Protein AF-A0A3N5DN27-F1 (afdb_monomer_lite)

Structure (mmCIF, N/CA/C/O backbone):
data_AF-A0A3N5DN27-F1
#
_entry.id   AF-A0A3N5DN27-F1
#
loop_
_atom_site.group_PDB
_atom_site.id
_atom_site.type_symbol
_atom_site.label_atom_id
_atom_site.label_alt_id
_atom_site.label_comp_id
_atom_site.label_asym_id
_atom_site.label_entity_id
_atom_site.label_seq_id
_atom_site.pdbx_PDB_ins_code
_atom_site.Cartn_x
_atom_site.Cartn_y
_atom_site.Cartn_z
_atom_site.occupancy
_atom_site.B_iso_or_equiv
_atom_site.auth_seq_id
_atom_site.auth_comp_id
_atom_site.auth_asym_id
_atom_site.auth_atom_id
_atom_site.pdbx_PDB_model_num
ATOM 1 N N . MET A 1 1 ? 29.687 23.976 -32.688 1.00 46.19 1 MET A N 1
ATOM 2 C CA . MET A 1 1 ? 28.363 24.142 -32.047 1.00 46.19 1 MET A CA 1
ATOM 3 C C . MET A 1 1 ? 27.290 23.788 -33.069 1.00 46.19 1 MET A C 1
ATOM 5 O O . MET A 1 1 ? 27.037 24.590 -33.952 1.00 46.19 1 MET A O 1
ATOM 9 N N . SER A 1 2 ? 26.720 22.583 -33.015 1.00 43.84 2 SER A N 1
ATOM 10 C CA . SER A 1 2 ? 25.567 22.201 -33.846 1.00 43.84 2 SER A CA 1
ATOM 11 C C . SER A 1 2 ? 24.552 21.511 -32.943 1.00 43.84 2 SER A C 1
ATOM 13 O O . SER A 1 2 ? 24.728 20.358 -32.555 1.00 43.84 2 SER A O 1
ATOM 15 N N . GLY A 1 3 ? 23.552 22.277 -32.507 1.00 47.81 3 GLY A N 1
ATOM 16 C CA . GLY A 1 3 ? 22.410 21.774 -31.758 1.00 47.81 3 GLY A CA 1
ATOM 17 C C . GLY A 1 3 ? 21.396 21.202 -32.737 1.00 47.81 3 GLY A C 1
ATOM 18 O O . GLY A 1 3 ? 20.635 21.948 -33.347 1.00 47.81 3 GLY A O 1
ATOM 19 N N . ALA A 1 4 ? 21.395 19.882 -32.901 1.00 50.91 4 ALA A N 1
ATOM 20 C CA . ALA A 1 4 ? 20.376 19.180 -33.668 1.00 50.91 4 ALA A CA 1
ATOM 21 C C . ALA A 1 4 ? 19.068 19.125 -32.857 1.00 50.91 4 ALA A C 1
ATOM 23 O O . ALA A 1 4 ? 18.826 18.195 -32.089 1.00 50.91 4 ALA A O 1
ATOM 24 N N . GLY A 1 5 ? 18.226 20.146 -33.015 1.00 54.84 5 GLY A N 1
ATOM 25 C CA . GLY A 1 5 ? 16.838 20.136 -32.556 1.00 54.84 5 GLY A CA 1
ATOM 26 C C . GLY A 1 5 ? 15.983 19.274 -33.483 1.00 54.84 5 GLY A C 1
ATOM 27 O O . GLY A 1 5 ? 15.363 19.788 -34.408 1.00 54.84 5 GLY A O 1
ATOM 28 N N . GLY A 1 6 ? 15.986 17.956 -33.268 1.00 61.16 6 GLY A N 1
ATOM 29 C CA . GLY A 1 6 ? 15.044 17.052 -33.932 1.00 6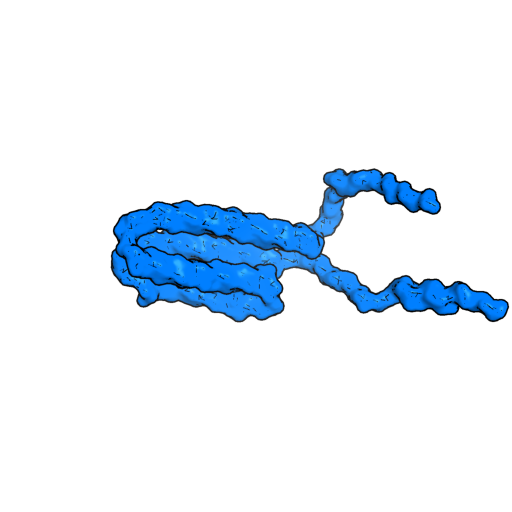1.16 6 GLY A CA 1
ATOM 30 C C . GLY A 1 6 ? 13.591 17.383 -33.552 1.00 61.16 6 GLY A C 1
ATOM 31 O O . GLY A 1 6 ? 13.353 17.908 -32.460 1.00 61.16 6 GLY A O 1
ATOM 32 N N . PRO A 1 7 ? 12.606 17.095 -34.425 1.00 67.44 7 PRO A N 1
ATOM 33 C CA . PRO A 1 7 ? 11.209 17.412 -34.158 1.00 67.44 7 PRO A CA 1
ATOM 34 C C . PRO A 1 7 ? 10.724 16.712 -32.876 1.00 67.44 7 PRO A C 1
ATOM 36 O O . PRO A 1 7 ? 11.109 15.569 -32.605 1.00 67.44 7 PRO A O 1
ATOM 39 N N . PRO A 1 8 ? 9.883 17.380 -32.070 1.00 65.44 8 PRO A N 1
ATOM 40 C CA . PRO A 1 8 ? 9.479 16.868 -30.770 1.00 65.44 8 PRO A CA 1
ATOM 41 C C . PRO A 1 8 ? 8.647 15.583 -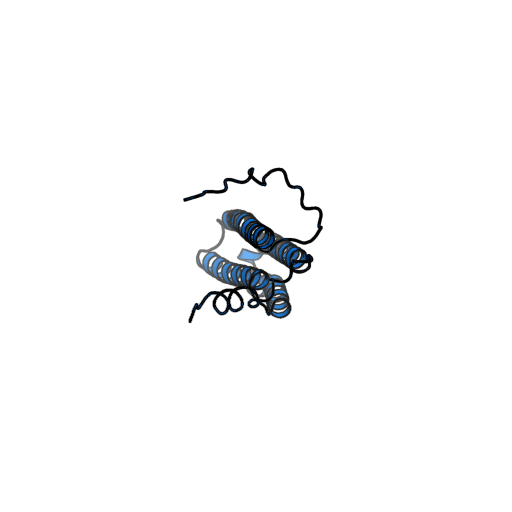30.939 1.00 65.44 8 PRO A C 1
ATOM 43 O O . PRO A 1 8 ? 7.699 15.527 -31.720 1.00 65.44 8 PRO A O 1
ATOM 46 N N . ARG A 1 9 ? 9.016 14.526 -30.206 1.00 68.25 9 ARG A N 1
ATOM 47 C CA . ARG A 1 9 ? 8.520 13.141 -30.376 1.00 68.25 9 ARG A CA 1
ATOM 48 C C . ARG A 1 9 ? 7.084 12.870 -29.883 1.00 68.25 9 ARG A C 1
ATOM 50 O O . ARG A 1 9 ? 6.674 11.717 -29.844 1.00 68.25 9 ARG A O 1
ATOM 57 N N . TRP A 1 10 ? 6.305 13.890 -29.534 1.00 72.00 10 TRP A N 1
ATOM 58 C CA . TRP A 1 10 ? 4.980 13.754 -28.901 1.00 72.00 10 TRP A CA 1
ATOM 59 C C . TRP A 1 10 ? 3.901 13.066 -29.760 1.00 72.00 10 TRP A C 1
ATOM 61 O O . TRP A 1 10 ? 2.894 12.627 -29.218 1.00 72.00 10 TRP A O 1
ATOM 71 N N . TRP A 1 11 ? 4.113 12.939 -31.075 1.00 70.31 11 TRP A N 1
ATOM 72 C CA . TRP A 1 11 ? 3.217 12.222 -31.997 1.00 70.31 11 TRP A CA 1
ATOM 73 C C . TRP A 1 11 ? 3.603 10.763 -32.270 1.00 70.31 11 TRP A C 1
ATOM 75 O O . TRP A 1 11 ? 2.878 10.063 -32.978 1.00 70.31 11 TRP A O 1
ATOM 85 N N . GLN A 1 12 ? 4.758 10.294 -31.792 1.00 68.94 12 GLN A N 1
ATOM 86 C CA . GLN A 1 12 ? 5.207 8.933 -32.082 1.00 68.94 12 GLN A CA 1
ATOM 87 C C . GLN A 1 12 ? 4.384 7.950 -31.246 1.00 68.94 12 GLN A C 1
ATOM 89 O O . GLN A 1 12 ? 4.620 7.799 -30.051 1.00 68.94 12 GLN A O 1
ATOM 94 N N . MET A 1 13 ? 3.404 7.295 -31.873 1.00 65.62 13 MET A N 1
ATOM 95 C CA . MET A 1 13 ? 2.692 6.188 -31.240 1.00 65.62 13 MET A CA 1
ATOM 96 C C . MET A 1 13 ? 3.665 5.014 -31.075 1.00 65.62 13 MET A C 1
ATOM 98 O O . MET A 1 13 ? 4.313 4.629 -32.056 1.00 65.62 13 MET A O 1
ATOM 102 N N . PRO A 1 14 ? 3.799 4.443 -29.867 1.00 61.19 14 PRO A N 1
ATOM 103 C CA . PRO A 1 14 ? 4.643 3.278 -29.673 1.00 61.19 14 PRO A CA 1
ATOM 104 C C . PRO A 1 14 ? 4.084 2.121 -30.509 1.00 61.19 14 PRO A C 1
ATOM 106 O O . PRO A 1 14 ? 2.959 1.672 -30.317 1.00 61.19 14 PRO A O 1
ATOM 109 N N . MET A 1 15 ? 4.884 1.642 -31.463 1.00 63.19 15 MET A N 1
ATOM 110 C CA . MET A 1 15 ? 4.552 0.479 -32.300 1.00 63.19 15 MET A CA 1
ATOM 111 C C . MET A 1 15 ? 4.722 -0.849 -31.541 1.00 63.19 15 MET A C 1
ATOM 113 O O . MET A 1 15 ? 4.472 -1.920 -32.092 1.00 63.19 15 MET A O 1
ATOM 117 N N . THR A 1 16 ? 5.171 -0.801 -30.283 1.00 66.62 16 THR A N 1
ATOM 118 C CA . THR A 1 16 ? 5.380 -1.966 -29.424 1.00 66.62 16 THR A CA 1
ATOM 119 C C . THR A 1 16 ? 4.485 -1.882 -28.187 1.00 66.62 16 THR A C 1
ATOM 121 O O . THR A 1 16 ? 4.317 -0.833 -27.579 1.00 66.62 16 THR A O 1
ATOM 124 N N . LEU A 1 17 ? 3.942 -3.027 -27.769 1.00 66.94 17 LEU A N 1
ATOM 125 C CA . LEU A 1 17 ? 3.211 -3.197 -26.502 1.00 66.94 17 LEU A CA 1
ATOM 126 C C . LEU A 1 17 ? 4.144 -3.248 -25.272 1.00 66.94 17 LEU A C 1
ATOM 128 O O . LEU A 1 17 ? 3.723 -3.650 -24.189 1.00 66.94 17 LEU A O 1
ATOM 132 N N . ARG A 1 18 ? 5.437 -2.936 -25.435 1.00 72.31 18 ARG A N 1
ATOM 133 C CA . ARG A 1 18 ? 6.435 -3.050 -24.367 1.00 72.31 18 ARG A CA 1
ATOM 134 C C . ARG A 1 18 ? 6.557 -1.721 -23.650 1.00 72.31 18 ARG A C 1
ATOM 136 O O . ARG A 1 18 ? 6.933 -0.731 -24.262 1.00 72.31 18 ARG A O 1
ATOM 143 N N . MET A 1 19 ? 6.289 -1.730 -22.350 1.00 79.56 19 MET A N 1
ATOM 144 C CA . MET A 1 19 ? 6.383 -0.519 -21.548 1.00 79.56 19 MET A CA 1
ATOM 145 C C . MET A 1 19 ? 7.851 -0.137 -21.334 1.00 79.56 19 MET A C 1
ATOM 147 O O . MET A 1 19 ? 8.669 -0.959 -20.892 1.00 79.56 19 MET A O 1
ATOM 151 N N . THR A 1 20 ? 8.179 1.118 -21.627 1.00 83.81 20 THR A N 1
ATOM 152 C CA . THR A 1 20 ? 9.487 1.702 -21.326 1.00 83.81 20 THR A CA 1
ATOM 153 C C . THR A 1 20 ? 9.678 1.827 -19.811 1.00 83.81 20 THR A C 1
ATOM 155 O O . THR A 1 20 ? 8.727 1.866 -19.025 1.00 83.81 20 THR A O 1
ATOM 158 N N . GLN A 1 21 ? 10.931 1.942 -19.362 1.00 81.00 21 GLN A N 1
ATOM 159 C CA . GLN A 1 21 ? 11.224 2.158 -17.937 1.00 81.00 21 GLN A CA 1
ATOM 160 C C . GLN A 1 21 ? 10.637 3.480 -17.404 1.00 81.00 21 GLN A C 1
ATOM 162 O O . GLN A 1 21 ? 10.287 3.564 -16.226 1.00 81.00 21 GLN A O 1
ATOM 167 N N . GLY A 1 22 ? 10.509 4.501 -18.260 1.00 83.00 22 GLY A N 1
ATOM 168 C CA . GLY A 1 22 ? 9.901 5.787 -17.908 1.00 83.00 22 GLY A CA 1
ATOM 169 C C . GLY A 1 22 ? 8.392 5.681 -17.694 1.00 83.00 22 GLY A C 1
ATOM 170 O O . GLY A 1 22 ? 7.890 6.100 -16.653 1.00 83.00 22 GLY A O 1
ATOM 171 N N . GLU A 1 23 ? 7.682 5.048 -18.629 1.00 83.81 23 GLU A N 1
ATOM 172 C CA . GLU A 1 23 ? 6.238 4.790 -18.520 1.00 83.81 23 GLU A CA 1
ATOM 173 C C . GLU A 1 23 ? 5.909 3.900 -17.322 1.00 83.81 23 GLU A C 1
ATOM 175 O O . GLU A 1 23 ? 4.927 4.134 -16.620 1.00 83.81 23 GLU A O 1
ATOM 180 N N . TYR A 1 24 ? 6.763 2.917 -17.030 1.00 86.31 24 TYR A N 1
ATOM 181 C CA . TYR A 1 24 ? 6.621 2.090 -15.839 1.00 86.31 24 TYR A CA 1
ATOM 182 C C . TYR A 1 24 ? 6.676 2.915 -14.550 1.00 86.31 24 TYR A C 1
ATOM 184 O O . TYR A 1 24 ? 5.772 2.831 -13.716 1.00 86.31 24 TYR A O 1
ATOM 192 N N . ARG A 1 25 ? 7.721 3.738 -14.394 1.00 85.50 25 ARG A N 1
ATOM 193 C CA . ARG A 1 25 ? 7.879 4.591 -13.209 1.00 85.50 25 ARG A CA 1
ATOM 194 C C . ARG A 1 25 ? 6.732 5.585 -13.082 1.00 85.50 25 ARG A C 1
ATOM 196 O O . ARG A 1 25 ? 6.251 5.795 -11.971 1.00 85.50 25 ARG A O 1
ATOM 203 N N . ALA A 1 26 ? 6.278 6.160 -14.195 1.00 87.81 26 ALA A N 1
ATOM 204 C CA . ALA A 1 26 ? 5.132 7.061 -14.216 1.00 87.81 26 ALA A CA 1
ATOM 205 C C . ALA A 1 26 ? 3.846 6.350 -13.765 1.00 87.81 26 ALA A C 1
ATOM 207 O O . ALA A 1 26 ? 3.138 6.882 -12.913 1.00 87.81 26 ALA A O 1
ATOM 208 N N . ASN A 1 27 ? 3.591 5.128 -14.247 1.00 89.56 27 ASN A N 1
ATOM 209 C CA . ASN A 1 27 ? 2.437 4.325 -13.833 1.00 89.56 27 ASN A CA 1
ATOM 210 C C . ASN A 1 27 ? 2.463 4.010 -12.335 1.00 89.56 27 ASN A C 1
ATOM 212 O O . ASN A 1 27 ? 1.502 4.318 -11.635 1.00 89.56 27 ASN A O 1
ATOM 216 N N . VAL A 1 28 ? 3.565 3.455 -11.820 1.00 88.12 28 VAL A N 1
ATOM 217 C CA . VAL A 1 28 ? 3.681 3.127 -10.386 1.00 88.12 28 VAL A CA 1
ATOM 218 C C . VAL A 1 28 ? 3.543 4.380 -9.522 1.00 88.12 28 VAL A C 1
ATOM 220 O O . VAL A 1 28 ? 2.819 4.370 -8.531 1.00 88.12 28 VAL A O 1
ATOM 223 N N . THR A 1 29 ? 4.176 5.486 -9.919 1.00 90.56 29 THR A N 1
ATOM 224 C CA . THR A 1 29 ? 4.075 6.760 -9.192 1.00 90.56 29 THR A CA 1
ATOM 225 C C . THR A 1 29 ? 2.641 7.289 -9.190 1.00 90.56 29 THR A C 1
ATOM 227 O O . THR A 1 29 ? 2.131 7.660 -8.134 1.00 90.56 29 THR A O 1
ATOM 230 N N . GLY A 1 30 ? 1.967 7.284 -10.343 1.00 91.06 30 GLY A N 1
ATOM 231 C CA . GLY A 1 30 ? 0.578 7.724 -10.469 1.00 91.06 30 GLY A CA 1
ATOM 232 C C . GLY A 1 30 ? -0.377 6.891 -9.615 1.00 91.06 30 GLY A C 1
ATOM 233 O O . GLY A 1 30 ? -1.186 7.454 -8.880 1.00 91.06 30 GLY A O 1
ATOM 234 N N . ILE A 1 31 ? -0.224 5.563 -9.634 1.00 92.44 31 ILE A N 1
ATOM 235 C CA . ILE A 1 31 ? -0.986 4.636 -8.783 1.00 92.44 31 ILE A CA 1
ATOM 236 C C . ILE A 1 31 ? -0.804 4.999 -7.307 1.00 92.44 31 ILE A C 1
ATOM 238 O O . ILE A 1 31 ? -1.788 5.145 -6.583 1.00 92.44 31 ILE A O 1
ATOM 242 N N . ASN A 1 32 ? 0.437 5.209 -6.866 1.00 91.44 32 ASN A N 1
ATOM 243 C CA . ASN A 1 32 ? 0.724 5.508 -5.465 1.00 91.44 32 ASN A CA 1
ATOM 244 C C . ASN A 1 32 ? 0.119 6.839 -5.00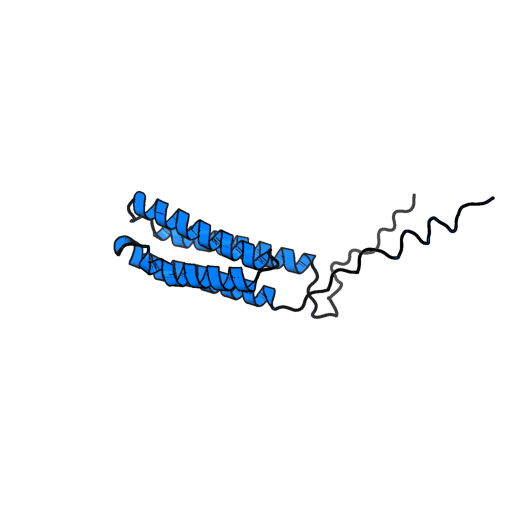1 1.00 91.44 32 ASN A C 1
ATOM 246 O O . ASN A 1 32 ? -0.379 6.925 -3.881 1.00 91.44 32 ASN A O 1
ATOM 250 N N . ILE A 1 33 ? 0.121 7.862 -5.859 1.00 93.06 33 ILE A N 1
ATOM 251 C CA . ILE A 1 33 ? -0.502 9.158 -5.557 1.00 93.06 33 ILE A CA 1
ATOM 252 C C . ILE A 1 33 ? -2.020 9.008 -5.419 1.00 93.06 33 ILE A C 1
ATOM 254 O O . ILE A 1 33 ? -2.596 9.477 -4.437 1.00 93.06 33 ILE A O 1
ATOM 258 N N . VAL A 1 34 ? -2.669 8.337 -6.376 1.00 93.38 34 VAL A N 1
ATOM 259 C CA . VAL A 1 34 ? -4.129 8.157 -6.376 1.00 93.38 34 VAL A CA 1
ATOM 260 C C . VAL A 1 34 ? -4.578 7.383 -5.141 1.00 93.38 34 VAL A C 1
ATOM 262 O O . VAL A 1 34 ? -5.454 7.847 -4.414 1.00 93.38 34 VAL A O 1
ATOM 265 N N . PHE A 1 35 ? -3.963 6.235 -4.855 1.00 93.44 35 PHE A N 1
ATOM 266 C CA . PHE A 1 35 ? -4.367 5.438 -3.699 1.00 93.44 35 PHE A CA 1
ATOM 267 C C . PHE A 1 35 ? -3.963 6.065 -2.364 1.00 93.44 35 PHE A C 1
ATOM 269 O O . PHE A 1 35 ? -4.708 5.927 -1.397 1.00 93.44 35 PHE A O 1
ATOM 276 N N . GLY A 1 36 ? -2.863 6.821 -2.308 1.00 90.75 36 GLY A N 1
ATOM 277 C CA . GLY A 1 36 ? -2.536 7.642 -1.141 1.00 90.75 36 GLY A CA 1
ATOM 278 C C . GLY A 1 36 ? -3.643 8.653 -0.821 1.00 90.75 36 GLY A C 1
ATOM 279 O O . GLY A 1 36 ? -4.051 8.777 0.333 1.00 90.75 36 GLY A O 1
ATOM 280 N N . ALA A 1 37 ? -4.195 9.315 -1.844 1.00 93.19 37 ALA A N 1
ATOM 281 C CA . ALA A 1 37 ? -5.321 10.235 -1.679 1.00 93.19 37 ALA A CA 1
ATOM 282 C C . ALA A 1 37 ? -6.614 9.516 -1.252 1.00 93.19 37 ALA A C 1
ATOM 284 O O . ALA A 1 37 ? -7.298 9.972 -0.335 1.00 93.19 37 ALA A O 1
ATOM 285 N N . VAL A 1 38 ? -6.930 8.369 -1.867 1.00 91.94 38 VAL A N 1
ATOM 286 C CA . VAL A 1 38 ? -8.107 7.558 -1.499 1.00 91.94 38 VAL A CA 1
ATOM 287 C C . VAL A 1 38 ? -8.003 7.056 -0.057 1.00 91.94 38 VAL A C 1
ATOM 289 O O . VAL A 1 38 ? -8.987 7.107 0.674 1.00 91.94 38 VAL A O 1
ATOM 292 N N . LEU A 1 39 ? -6.819 6.638 0.399 1.00 90.50 39 LEU A N 1
ATOM 293 C CA . LEU A 1 39 ? -6.610 6.267 1.800 1.00 90.50 39 LEU A CA 1
ATOM 294 C C . LEU A 1 39 ? -6.824 7.440 2.750 1.00 90.50 39 LEU A C 1
ATOM 296 O O . LEU A 1 39 ? -7.445 7.254 3.792 1.00 90.50 39 LEU A O 1
ATOM 300 N N . GLY A 1 40 ? -6.354 8.638 2.395 1.00 87.81 40 GLY A N 1
ATOM 301 C CA . GLY A 1 40 ? -6.631 9.847 3.172 1.00 87.81 40 GLY A CA 1
ATOM 302 C C . GLY A 1 40 ? -8.133 10.087 3.345 1.00 87.81 40 GLY A C 1
ATOM 303 O O . GLY A 1 40 ? -8.577 10.409 4.441 1.00 87.81 40 GLY A O 1
ATOM 304 N N . PHE A 1 41 ? -8.926 9.848 2.297 1.00 86.88 41 PHE A N 1
ATOM 305 C CA . PHE A 1 41 ? -10.387 9.921 2.367 1.00 86.88 41 PHE A CA 1
ATOM 306 C C . PHE A 1 41 ? -10.994 8.829 3.264 1.00 86.88 41 PHE A C 1
ATOM 308 O O . PHE A 1 41 ? -11.840 9.126 4.103 1.00 86.88 41 PHE A O 1
ATOM 315 N N . VAL A 1 42 ? -10.533 7.580 3.149 1.00 87.00 42 VAL A N 1
ATOM 316 C CA . VAL A 1 42 ? -10.998 6.466 4.002 1.00 87.00 42 VAL A CA 1
ATOM 317 C C . VAL A 1 42 ? -10.670 6.709 5.480 1.00 87.00 42 VAL A C 1
ATOM 319 O O . VAL A 1 42 ? -11.470 6.376 6.348 1.00 87.00 42 VAL A O 1
ATOM 322 N N . LEU A 1 43 ? -9.520 7.322 5.769 1.00 86.19 43 LEU A N 1
ATOM 323 C CA . LEU A 1 43 ? -9.108 7.711 7.120 1.00 86.19 43 LEU A CA 1
ATOM 324 C C . LEU A 1 43 ? -9.744 9.022 7.601 1.00 86.19 43 LEU A C 1
ATOM 326 O O . LEU A 1 43 ? -9.688 9.323 8.783 1.00 86.19 43 LEU A O 1
ATOM 330 N N . ALA A 1 44 ? -10.344 9.834 6.735 1.00 84.19 44 ALA A N 1
ATOM 331 C CA . ALA A 1 44 ? -11.126 10.982 7.194 1.00 84.19 44 ALA A CA 1
ATOM 332 C C . ALA A 1 44 ? -12.459 10.525 7.815 1.00 84.19 44 ALA A C 1
ATOM 334 O O . ALA A 1 44 ? -12.969 11.147 8.743 1.00 84.19 44 ALA A O 1
ATOM 335 N N . ASP A 1 45 ? -12.988 9.397 7.338 1.00 74.56 45 ASP A N 1
ATOM 336 C CA . ASP A 1 45 ? -14.225 8.778 7.823 1.00 74.56 45 ASP A CA 1
ATOM 337 C C . ASP A 1 45 ? -14.054 8.085 9.193 1.00 74.56 45 ASP A C 1
ATOM 339 O O . ASP A 1 45 ? -15.022 7.648 9.809 1.00 74.56 45 ASP A O 1
ATOM 343 N N . THR A 1 46 ? -12.822 8.008 9.716 1.00 74.06 46 THR A N 1
ATOM 344 C CA . THR A 1 46 ? -12.508 7.454 11.046 1.00 74.06 46 THR A CA 1
ATOM 345 C C . THR A 1 46 ? -12.554 8.489 12.170 1.00 74.06 46 THR A C 1
ATOM 347 O O . THR A 1 46 ? -12.149 8.186 13.288 1.00 74.06 46 THR A O 1
ATOM 350 N N . ALA A 1 47 ? -13.077 9.694 11.925 1.00 65.69 47 ALA A N 1
ATOM 351 C CA . ALA A 1 47 ? -13.086 10.799 12.892 1.00 65.69 47 ALA A CA 1
ATOM 352 C C . ALA A 1 47 ? -13.779 10.491 14.241 1.00 65.69 47 ALA A C 1
ATOM 354 O O . ALA A 1 47 ? -13.583 11.224 15.207 1.00 65.69 47 ALA A O 1
ATOM 355 N N . ALA A 1 48 ? -14.577 9.421 14.320 1.00 74.12 48 ALA A N 1
ATOM 356 C CA . ALA A 1 48 ? -15.238 8.971 15.546 1.00 74.12 48 ALA A CA 1
ATOM 357 C C . ALA A 1 48 ? -14.388 8.020 16.422 1.00 74.12 48 ALA A C 1
ATOM 359 O O . ALA A 1 48 ? -14.850 7.611 17.487 1.00 74.12 48 ALA A O 1
ATOM 360 N N . LEU A 1 49 ? -13.181 7.642 15.989 1.00 79.31 49 LEU A N 1
ATOM 361 C CA . LEU A 1 49 ? -12.304 6.726 16.723 1.00 79.31 49 LEU A CA 1
ATOM 362 C C . LEU A 1 49 ? -11.583 7.396 17.893 1.00 79.31 49 LEU A C 1
ATOM 364 O O . LEU A 1 49 ? -11.303 8.596 17.880 1.00 79.31 49 LEU A O 1
ATOM 368 N N . SER A 1 50 ? -11.246 6.592 18.905 1.00 85.88 50 SER A N 1
ATOM 369 C CA . SER A 1 50 ? -10.386 7.055 19.989 1.00 85.88 50 SER A CA 1
ATOM 370 C C . SER A 1 50 ? -8.996 7.412 19.445 1.00 85.88 50 SER A C 1
ATOM 372 O O . SER A 1 50 ? -8.522 6.832 18.464 1.00 85.88 50 SER A O 1
ATOM 374 N N . THR A 1 51 ? -8.314 8.363 20.086 1.00 87.62 51 THR A N 1
ATOM 375 C CA . THR A 1 51 ? -6.977 8.810 19.658 1.00 87.62 51 THR A CA 1
ATOM 376 C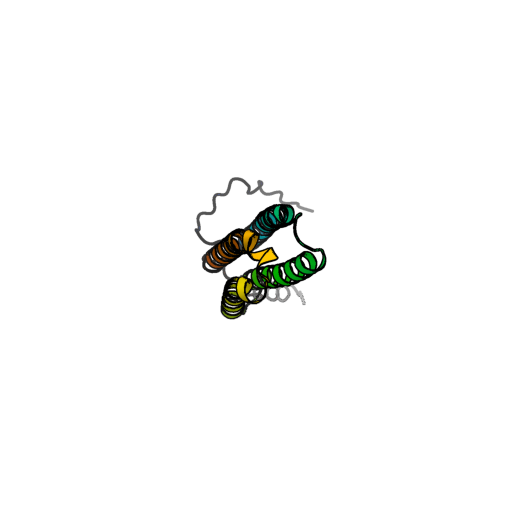 C . THR A 1 51 ? -5.984 7.651 19.554 1.00 87.62 51 THR A C 1
ATOM 378 O O . THR A 1 51 ? -5.180 7.611 18.625 1.00 87.62 51 THR A O 1
ATOM 381 N N . THR A 1 52 ? -6.040 6.699 20.488 1.00 87.25 52 THR A N 1
ATOM 382 C CA . THR A 1 52 ? -5.147 5.534 20.505 1.00 87.25 52 THR A CA 1
ATOM 383 C C . THR A 1 52 ? -5.404 4.627 19.306 1.00 87.25 52 THR A C 1
ATOM 385 O O . THR A 1 52 ? -4.459 4.283 18.596 1.00 87.25 52 THR A O 1
ATOM 388 N N . ASP A 1 53 ? -6.670 4.312 19.026 1.00 85.75 53 ASP A N 1
ATOM 389 C CA . ASP A 1 53 ? -7.044 3.446 17.901 1.00 85.75 53 ASP A CA 1
ATOM 390 C C . ASP A 1 53 ? -6.660 4.083 16.569 1.00 85.75 53 ASP A C 1
ATOM 392 O O . ASP A 1 53 ? -6.160 3.411 15.669 1.00 85.75 53 ASP A O 1
ATOM 396 N N . PHE A 1 54 ? -6.827 5.403 16.458 1.00 86.69 54 PHE A N 1
ATOM 397 C CA . PHE A 1 54 ? -6.410 6.154 15.282 1.00 86.69 54 PHE A CA 1
ATOM 398 C C . PHE A 1 54 ? -4.892 6.083 15.055 1.00 86.69 54 PHE A C 1
ATOM 400 O O . PHE A 1 54 ? -4.454 5.857 13.927 1.00 86.69 54 PHE A O 1
ATOM 407 N N . ILE A 1 55 ? -4.078 6.218 16.110 1.00 90.00 55 ILE A N 1
ATOM 408 C CA . ILE A 1 55 ? -2.612 6.094 16.015 1.00 90.00 55 ILE A CA 1
ATOM 409 C C . ILE A 1 55 ? -2.209 4.682 15.576 1.00 90.00 55 ILE A C 1
ATOM 411 O O . ILE A 1 55 ? -1.369 4.536 14.685 1.00 90.00 55 ILE A O 1
ATOM 415 N N . VAL A 1 56 ? -2.806 3.645 16.170 1.00 89.19 56 VAL A N 1
ATOM 416 C CA . VAL A 1 56 ? -2.523 2.243 15.818 1.00 89.19 56 VAL A CA 1
ATOM 417 C C . VAL A 1 56 ? -2.916 1.963 14.369 1.00 89.19 56 VAL A C 1
ATOM 419 O O . VAL A 1 56 ? -2.115 1.422 13.605 1.00 89.19 56 VAL A O 1
ATOM 422 N N . LEU A 1 57 ? -4.111 2.397 13.961 1.00 88.81 57 LEU A N 1
ATOM 423 C CA . LEU A 1 57 ? -4.599 2.271 12.592 1.00 88.81 57 LEU A CA 1
ATOM 424 C C . LEU A 1 57 ? -3.665 2.961 11.595 1.00 88.81 57 LEU A C 1
ATOM 426 O O . LEU A 1 57 ? -3.320 2.372 10.571 1.00 88.81 57 LEU A O 1
ATOM 430 N N . LEU A 1 58 ? -3.227 4.186 11.899 1.00 90.31 58 LEU A N 1
ATOM 431 C CA . LEU A 1 58 ? -2.273 4.922 11.071 1.00 90.31 58 LEU A CA 1
ATOM 432 C C . LEU A 1 58 ? -0.950 4.174 10.927 1.00 90.31 58 LEU A C 1
ATOM 434 O O . LEU A 1 58 ? -0.433 4.068 9.816 1.00 90.31 58 LEU A O 1
ATOM 438 N N . LEU A 1 59 ? -0.409 3.648 12.025 1.00 92.62 59 LEU A N 1
ATOM 439 C CA . LEU A 1 59 ? 0.874 2.951 12.029 1.00 92.62 59 LEU A CA 1
ATOM 440 C C . LEU A 1 59 ? 0.808 1.649 11.220 1.00 92.62 59 LEU A C 1
ATOM 442 O O . LEU A 1 59 ? 1.683 1.393 10.389 1.00 92.62 59 LEU A O 1
ATOM 446 N N . LEU A 1 60 ? -0.255 0.862 11.400 1.00 91.94 60 LEU A N 1
ATOM 447 C CA . LEU A 1 60 ? -0.492 -0.356 10.622 1.00 91.94 60 LEU A CA 1
ATOM 448 C C . LEU A 1 60 ? -0.688 -0.044 9.139 1.00 91.94 60 LEU A C 1
ATOM 450 O O . LEU A 1 60 ? -0.048 -0.661 8.286 1.00 91.94 60 LEU A O 1
ATOM 454 N N . ASN A 1 61 ? -1.527 0.946 8.827 1.00 92.31 61 ASN A N 1
ATOM 455 C CA . ASN A 1 61 ? -1.790 1.351 7.453 1.00 92.31 61 ASN A CA 1
ATOM 456 C C . ASN A 1 61 ? -0.514 1.851 6.765 1.00 92.31 61 ASN A C 1
ATOM 458 O O . ASN A 1 61 ? -0.219 1.433 5.649 1.00 92.31 61 ASN A O 1
ATOM 462 N N . ALA A 1 62 ? 0.292 2.675 7.438 1.00 94.25 62 ALA A N 1
ATOM 463 C CA . ALA A 1 62 ? 1.578 3.126 6.915 1.00 94.25 62 ALA A CA 1
ATOM 464 C C . ALA A 1 62 ? 2.516 1.946 6.613 1.00 94.25 62 ALA A C 1
ATOM 466 O O . ALA A 1 62 ? 3.132 1.914 5.548 1.00 94.25 62 ALA A O 1
ATOM 467 N N . GLY A 1 63 ? 2.581 0.946 7.497 1.00 94.88 63 GLY A N 1
ATOM 468 C CA . GLY A 1 63 ? 3.367 -0.270 7.271 1.00 94.88 63 GLY A CA 1
ATOM 469 C C . GLY A 1 63 ? 2.914 -1.057 6.037 1.00 94.88 63 GLY A C 1
ATOM 470 O O . GLY A 1 63 ? 3.745 -1.469 5.220 1.00 94.88 63 GLY A O 1
ATOM 471 N N . ILE A 1 64 ? 1.602 -1.218 5.851 1.00 94.31 64 ILE A N 1
ATOM 472 C CA . ILE A 1 64 ? 1.046 -1.893 4.668 1.00 94.31 64 ILE A CA 1
ATOM 473 C C . ILE A 1 64 ? 1.355 -1.095 3.406 1.00 94.31 64 ILE A C 1
ATOM 475 O O . ILE A 1 64 ? 1.849 -1.659 2.433 1.00 94.31 64 ILE A O 1
ATOM 479 N N . VAL A 1 65 ? 1.124 0.218 3.429 1.00 94.06 65 VAL A N 1
ATOM 480 C CA . VAL A 1 65 ? 1.406 1.102 2.296 1.00 94.06 65 VAL A CA 1
ATOM 481 C C . VAL A 1 65 ? 2.873 1.011 1.893 1.00 94.06 65 VAL A C 1
ATOM 483 O O . VAL A 1 65 ? 3.159 0.758 0.728 1.00 94.06 65 VAL A O 1
ATOM 486 N N . VAL A 1 66 ? 3.813 1.123 2.833 1.00 94.00 66 VAL A N 1
ATOM 487 C CA . VAL A 1 66 ? 5.250 0.977 2.543 1.00 94.00 66 VAL A CA 1
ATOM 488 C C . VAL A 1 66 ? 5.563 -0.392 1.933 1.00 94.00 66 VAL A C 1
ATOM 490 O O . VAL A 1 66 ? 6.336 -0.482 0.981 1.00 94.00 66 VAL A O 1
ATOM 493 N N . THR A 1 67 ? 4.919 -1.455 2.413 1.00 93.50 67 THR A N 1
ATOM 494 C CA . THR A 1 67 ? 5.073 -2.806 1.851 1.00 93.50 67 THR A CA 1
ATOM 495 C C . THR A 1 67 ? 4.571 -2.879 0.401 1.00 93.50 67 THR A C 1
ATOM 497 O O . THR A 1 67 ? 5.251 -3.450 -0.454 1.00 93.50 67 THR A O 1
ATOM 500 N N . ILE A 1 68 ? 3.434 -2.246 0.086 1.00 91.75 68 ILE A N 1
ATOM 501 C CA . ILE A 1 68 ? 2.912 -2.122 -1.288 1.00 91.75 68 ILE A CA 1
ATOM 502 C C . ILE A 1 68 ? 3.866 -1.289 -2.163 1.00 91.75 68 ILE A C 1
ATOM 504 O O . ILE A 1 68 ? 4.107 -1.630 -3.321 1.00 91.75 68 ILE A O 1
ATOM 508 N N . LEU A 1 69 ? 4.478 -0.233 -1.625 1.00 90.06 69 LEU A N 1
ATOM 509 C CA . LEU A 1 69 ? 5.488 0.549 -2.349 1.00 90.06 69 LEU A CA 1
ATOM 510 C C . LEU A 1 69 ? 6.743 -0.284 -2.657 1.00 90.06 69 LEU A C 1
ATOM 512 O O . LEU A 1 69 ? 7.317 -0.171 -3.746 1.00 90.06 69 LEU A O 1
ATOM 516 N N . TYR A 1 70 ? 7.162 -1.156 -1.737 1.00 89.94 70 TYR A N 1
ATOM 517 C CA . TYR A 1 70 ? 8.270 -2.087 -1.966 1.00 89.94 70 TYR A CA 1
ATOM 518 C C . TYR A 1 70 ? 7.950 -3.154 -3.003 1.00 89.94 70 TYR A C 1
ATOM 520 O O . TYR A 1 70 ? 8.828 -3.511 -3.790 1.00 89.94 70 TYR A O 1
ATOM 528 N N . LEU A 1 71 ? 6.698 -3.600 -3.096 1.00 88.06 71 LEU A N 1
ATOM 529 C CA . LEU A 1 71 ? 6.260 -4.499 -4.163 1.00 88.06 71 LEU A CA 1
ATOM 530 C C . LEU A 1 71 ? 6.542 -3.921 -5.563 1.00 88.06 71 LEU A C 1
ATOM 532 O O . LEU A 1 71 ? 7.023 -4.644 -6.433 1.00 88.06 71 LEU A O 1
ATOM 536 N N . GLY A 1 72 ? 6.305 -2.620 -5.757 1.00 82.00 72 GLY A N 1
ATOM 537 C CA . GLY A 1 72 ? 6.547 -1.916 -7.023 1.00 82.00 72 GLY A CA 1
ATOM 538 C C . GLY A 1 72 ? 7.980 -1.409 -7.237 1.00 82.00 72 GLY A C 1
ATOM 539 O O . GLY A 1 72 ? 8.248 -0.765 -8.245 1.00 82.00 72 GLY A O 1
ATOM 540 N N . SER A 1 73 ? 8.911 -1.631 -6.303 1.00 81.44 73 SER A N 1
ATOM 541 C CA . SER A 1 73 ? 10.276 -1.072 -6.388 1.00 81.44 73 SER A CA 1
ATOM 542 C C . SER A 1 73 ? 11.399 -2.069 -6.094 1.00 81.44 73 SER A C 1
ATOM 544 O O . SER A 1 73 ? 12.551 -1.813 -6.442 1.00 81.44 73 SER A O 1
ATOM 546 N N . SER A 1 74 ? 11.082 -3.224 -5.508 1.00 83.88 74 SER A N 1
ATOM 547 C CA . SER A 1 74 ? 12.055 -4.233 -5.090 1.00 83.88 74 SER A CA 1
ATOM 548 C C . SER A 1 74 ? 12.161 -5.408 -6.075 1.00 83.88 74 SER A C 1
ATOM 550 O O . SER A 1 74 ? 11.182 -5.749 -6.747 1.00 83.88 74 SER A O 1
ATOM 552 N N . PRO A 1 75 ? 13.321 -6.094 -6.157 1.00 81.81 75 PRO A N 1
ATOM 553 C CA . PRO A 1 75 ? 13.430 -7.379 -6.851 1.00 81.81 75 PRO A CA 1
ATOM 554 C C . PRO A 1 75 ? 12.639 -8.510 -6.168 1.00 81.81 75 PRO A C 1
ATOM 556 O O . PRO A 1 75 ? 12.206 -9.440 -6.846 1.00 81.81 75 PRO A O 1
ATOM 559 N N . TYR A 1 76 ? 12.384 -8.437 -4.855 1.00 86.25 76 TYR A N 1
ATOM 560 C CA . TYR A 1 76 ? 11.702 -9.497 -4.089 1.00 86.25 76 TYR A CA 1
ATOM 561 C C . TYR A 1 76 ? 10.169 -9.381 -4.125 1.00 86.25 76 TYR A C 1
ATOM 563 O O . TYR A 1 76 ? 9.491 -9.496 -3.103 1.00 86.25 76 TYR A O 1
ATOM 571 N N . ARG A 1 77 ? 9.608 -9.150 -5.314 1.00 84.94 77 ARG A N 1
ATOM 572 C CA . ARG A 1 77 ? 8.189 -8.802 -5.517 1.00 84.94 77 ARG A CA 1
ATOM 573 C C . ARG A 1 77 ? 7.232 -9.827 -4.918 1.00 84.94 77 ARG A C 1
ATOM 575 O O . ARG A 1 77 ? 6.314 -9.456 -4.204 1.00 84.94 77 ARG A O 1
ATOM 582 N N . LEU A 1 78 ? 7.476 -11.119 -5.139 1.00 85.62 78 LEU A N 1
ATOM 583 C CA . LEU A 1 78 ? 6.615 -12.176 -4.600 1.00 85.62 78 LEU A CA 1
ATOM 584 C C . LEU A 1 78 ? 6.544 -12.124 -3.062 1.00 85.62 78 LEU A C 1
ATOM 586 O O . LEU A 1 78 ? 5.464 -12.232 -2.492 1.00 85.62 78 LEU A O 1
ATOM 590 N N . CYS A 1 79 ? 7.684 -11.900 -2.401 1.00 90.06 79 CYS A N 1
ATOM 591 C CA . CYS A 1 79 ? 7.766 -11.819 -0.944 1.00 90.06 79 CYS A CA 1
ATOM 592 C C . CYS A 1 79 ? 6.982 -10.616 -0.404 1.00 90.06 79 CYS A C 1
ATOM 594 O O . CYS A 1 79 ? 6.163 -10.768 0.502 1.00 90.06 79 CYS A O 1
ATOM 596 N N . TYR A 1 80 ? 7.159 -9.436 -1.007 1.00 90.88 80 TYR A N 1
ATOM 597 C CA . TYR A 1 80 ? 6.412 -8.240 -0.607 1.00 90.88 80 TYR A CA 1
ATOM 598 C C . TYR A 1 80 ? 4.924 -8.335 -0.942 1.00 90.88 80 TYR A C 1
ATOM 600 O O . TYR A 1 80 ? 4.106 -7.854 -0.168 1.00 90.88 80 TYR A O 1
ATOM 608 N N . GLY A 1 81 ? 4.556 -8.999 -2.038 1.00 90.31 81 GLY A N 1
ATOM 609 C CA . GLY A 1 81 ? 3.159 -9.216 -2.413 1.00 90.31 81 GLY A CA 1
ATOM 610 C C . GLY A 1 81 ? 2.444 -10.124 -1.417 1.00 90.31 81 GLY A C 1
ATOM 611 O O . GLY A 1 81 ? 1.377 -9.770 -0.922 1.00 90.31 81 GLY A O 1
ATOM 612 N N . VAL A 1 82 ? 3.065 -11.252 -1.057 1.00 94.06 82 VAL A N 1
ATOM 613 C CA . VAL A 1 82 ? 2.540 -12.156 -0.020 1.00 94.06 82 VAL A CA 1
ATOM 614 C C . VAL A 1 82 ? 2.467 -11.444 1.328 1.00 94.06 82 VAL A C 1
ATOM 616 O O . VAL A 1 82 ? 1.444 -11.531 2.001 1.00 94.06 82 VAL A O 1
ATOM 619 N N . THR A 1 83 ? 3.508 -10.695 1.698 1.00 93.81 83 THR A N 1
ATOM 620 C CA . THR A 1 83 ? 3.528 -9.920 2.947 1.00 93.81 83 THR A CA 1
ATOM 621 C C . THR A 1 83 ? 2.409 -8.877 2.978 1.00 93.81 83 THR A C 1
ATOM 623 O O . THR A 1 83 ? 1.680 -8.809 3.963 1.00 93.81 83 THR A O 1
ATOM 626 N N . ALA A 1 84 ? 2.206 -8.114 1.900 1.00 93.75 84 ALA A N 1
ATOM 627 C CA . ALA A 1 84 ? 1.140 -7.116 1.816 1.00 93.75 84 ALA A CA 1
ATOM 628 C C . ALA A 1 84 ? -0.247 -7.759 1.959 1.00 93.75 84 ALA A C 1
ATOM 630 O O . ALA A 1 84 ? -1.046 -7.318 2.781 1.00 93.75 84 ALA A O 1
ATOM 631 N N . VAL A 1 85 ? -0.516 -8.839 1.217 1.00 95.06 85 VAL A N 1
ATOM 632 C CA . VAL A 1 85 ? -1.790 -9.573 1.304 1.00 95.06 85 VAL A CA 1
ATOM 633 C C . VAL A 1 85 ? -2.009 -10.130 2.710 1.00 95.06 85 VAL A C 1
ATOM 635 O O . VAL A 1 85 ? -3.105 -9.994 3.251 1.00 95.06 85 VAL A O 1
ATOM 638 N N . ALA A 1 86 ? -0.974 -10.707 3.326 1.00 95.00 86 ALA A N 1
ATOM 639 C CA . ALA A 1 86 ? -1.049 -11.215 4.689 1.00 95.00 86 ALA A CA 1
ATOM 640 C C . ALA A 1 86 ? -1.372 -10.097 5.689 1.00 95.00 86 ALA A C 1
ATOM 642 O O . ALA A 1 86 ? -2.288 -10.250 6.490 1.00 95.00 86 ALA A O 1
ATOM 643 N N . MET A 1 87 ? -0.693 -8.949 5.614 1.00 93.50 87 MET A N 1
ATOM 644 C CA . MET A 1 87 ? -0.973 -7.821 6.506 1.00 93.50 87 MET A CA 1
ATOM 645 C C . MET A 1 87 ? -2.390 -7.260 6.314 1.00 93.50 87 MET A C 1
ATOM 647 O O . MET A 1 87 ? -3.051 -6.939 7.297 1.00 93.50 87 MET A O 1
ATOM 651 N N . ILE A 1 88 ? -2.891 -7.185 5.075 1.00 93.50 88 ILE A N 1
ATOM 652 C CA . ILE A 1 88 ? -4.270 -6.749 4.789 1.00 93.50 88 ILE A CA 1
ATOM 653 C C . ILE A 1 88 ? -5.288 -7.740 5.370 1.00 93.50 88 ILE A C 1
ATOM 655 O O . ILE A 1 88 ? -6.281 -7.326 5.969 1.00 93.50 88 ILE A O 1
ATOM 659 N N . ALA A 1 89 ? -5.051 -9.044 5.213 1.00 92.88 89 ALA A N 1
ATOM 660 C CA . ALA A 1 89 ? -5.937 -10.089 5.721 1.00 92.88 89 ALA A CA 1
ATOM 661 C C . ALA A 1 89 ? -5.940 -10.165 7.255 1.00 92.88 89 ALA A C 1
ATOM 663 O O . ALA A 1 89 ? -6.976 -10.445 7.853 1.00 92.88 89 ALA A O 1
ATOM 664 N N . LEU A 1 90 ? -4.795 -9.893 7.885 1.00 91.25 90 LEU A N 1
ATOM 665 C CA . LEU A 1 90 ? -4.630 -9.901 9.339 1.00 91.25 90 LEU A CA 1
ATOM 666 C C . LEU A 1 90 ? -5.064 -8.593 10.008 1.00 91.25 90 LEU A C 1
ATOM 668 O O . LEU A 1 90 ? -5.213 -8.568 11.225 1.00 91.25 90 LEU A O 1
ATOM 672 N N . LEU A 1 91 ? -5.309 -7.529 9.240 1.00 88.62 91 LEU A N 1
ATOM 673 C CA . LEU A 1 91 ? -5.763 -6.234 9.748 1.00 88.62 91 LEU A CA 1
ATOM 674 C C . LEU A 1 91 ? -6.931 -6.324 10.763 1.00 88.62 91 LEU A C 1
ATOM 676 O O . LEU A 1 91 ? -6.793 -5.753 11.843 1.00 88.62 91 LEU A O 1
ATOM 680 N N . PRO A 1 92 ? -8.039 -7.053 10.498 1.00 86.31 92 PRO A N 1
ATOM 681 C CA . PRO A 1 92 ? -9.148 -7.189 11.448 1.00 86.31 92 PRO A CA 1
ATOM 682 C C . PRO A 1 92 ? -8.793 -7.937 12.736 1.00 86.31 92 PRO A C 1
ATOM 684 O O . PRO A 1 92 ? -9.521 -7.807 13.706 1.00 86.31 92 PRO A O 1
ATOM 687 N N . LEU A 1 93 ? -7.718 -8.733 12.763 1.00 86.06 93 LEU A N 1
ATOM 688 C CA . LEU A 1 93 ? -7.314 -9.459 13.974 1.00 86.06 93 LEU A CA 1
ATOM 689 C C . LEU A 1 93 ? -6.540 -8.570 14.953 1.00 86.06 93 LEU A C 1
ATOM 691 O O . LEU A 1 93 ? -6.440 -8.906 16.128 1.00 86.06 93 LEU A O 1
ATOM 695 N N . VAL A 1 94 ? -5.936 -7.488 14.459 1.00 83.06 94 VAL A N 1
ATOM 696 C CA . VAL A 1 94 ? -5.094 -6.583 15.258 1.00 83.06 94 VAL A CA 1
ATOM 697 C C . VAL A 1 94 ? -5.890 -5.378 15.763 1.00 83.06 94 VAL A C 1
ATOM 699 O O . VAL A 1 94 ? -5.467 -4.716 16.706 1.00 83.06 94 VAL A O 1
ATOM 702 N N . LEU A 1 95 ? -7.021 -5.075 15.126 1.00 82.88 95 LEU A N 1
ATOM 703 C CA . LEU A 1 95 ? -7.861 -3.930 15.451 1.00 82.88 95 LEU A CA 1
ATOM 704 C C . LEU A 1 95 ? -9.064 -4.362 16.293 1.00 82.88 95 LEU A C 1
ATOM 706 O O . LEU A 1 95 ? -9.717 -5.352 15.977 1.00 82.88 95 LEU A O 1
ATOM 710 N N . ASP A 1 96 ? -9.371 -3.578 17.323 1.00 77.25 96 ASP A N 1
ATOM 711 C CA . ASP A 1 96 ? -10.528 -3.804 18.190 1.00 77.25 96 ASP A CA 1
ATOM 712 C C . ASP A 1 96 ? -11.861 -3.521 17.467 1.00 77.25 96 ASP A C 1
ATOM 714 O O . ASP A 1 96 ? -11.914 -2.805 16.459 1.00 77.25 96 ASP A O 1
ATOM 718 N N . ASP A 1 97 ? -12.968 -4.024 18.029 1.00 71.88 97 ASP A N 1
ATOM 719 C CA . ASP A 1 97 ? -14.329 -3.886 17.480 1.00 71.88 97 ASP A CA 1
ATOM 720 C C . ASP A 1 97 ? -14.732 -2.425 17.189 1.00 71.88 97 ASP A C 1
ATOM 722 O O . ASP A 1 97 ? -15.537 -2.161 16.293 1.00 71.88 97 ASP A O 1
ATOM 726 N N . ALA A 1 98 ? -14.135 -1.452 17.888 1.00 67.81 98 ALA A N 1
ATOM 727 C CA . ALA A 1 98 ? -14.354 -0.021 17.662 1.00 67.81 98 ALA A CA 1
ATOM 728 C C . ALA A 1 98 ? -13.913 0.452 16.261 1.00 67.81 98 ALA A C 1
ATOM 730 O O . ALA A 1 98 ? -14.489 1.393 15.713 1.00 67.81 98 ALA A O 1
ATOM 731 N N . VAL A 1 99 ? -12.922 -0.208 15.655 1.00 73.12 99 VAL A N 1
ATOM 732 C CA . VAL A 1 99 ? -12.393 0.112 14.315 1.00 73.12 99 VAL A CA 1
ATOM 733 C C . VAL A 1 99 ? -13.071 -0.719 13.221 1.00 73.12 99 VAL A C 1
ATOM 735 O O . VAL A 1 99 ? -12.927 -0.428 12.029 1.00 73.12 99 VAL A O 1
ATOM 738 N N . ALA A 1 100 ? -13.851 -1.736 13.601 1.00 69.88 100 ALA A N 1
ATOM 739 C CA . ALA A 1 100 ? -14.388 -2.750 12.695 1.00 69.88 100 ALA A CA 1
ATOM 740 C C . ALA A 1 100 ? -15.285 -2.184 11.581 1.00 69.88 100 ALA A C 1
ATOM 742 O O . ALA A 1 100 ? -15.361 -2.769 10.503 1.00 69.88 100 ALA A O 1
ATOM 743 N N . ALA A 1 101 ? -15.922 -1.026 11.789 1.00 73.44 101 ALA A N 1
ATOM 744 C CA . ALA A 1 101 ? -16.760 -0.386 10.772 1.00 73.44 101 ALA A CA 1
ATOM 745 C C . ALA A 1 101 ? -15.956 0.147 9.567 1.00 73.44 101 ALA A C 1
ATOM 747 O O . ALA A 1 101 ? -16.449 0.134 8.435 1.00 73.44 101 ALA A O 1
ATOM 748 N N . THR A 1 102 ? -14.713 0.584 9.783 1.00 76.12 102 THR A N 1
ATOM 749 C CA . THR A 1 102 ? -13.860 1.175 8.734 1.00 76.12 102 THR A CA 1
ATOM 750 C C . THR A 1 102 ? -12.963 0.130 8.068 1.00 76.12 102 THR A C 1
ATOM 752 O O . THR A 1 102 ? -12.585 0.277 6.901 1.00 76.12 102 THR A O 1
ATOM 755 N N . VAL A 1 103 ? -12.667 -0.968 8.772 1.00 81.88 103 VAL A N 1
ATOM 756 C CA . VAL A 1 103 ? -11.787 -2.049 8.299 1.00 81.88 103 VAL A CA 1
ATOM 757 C C . VAL A 1 103 ? -12.161 -2.574 6.904 1.00 81.88 103 VAL A C 1
ATOM 759 O O . VAL A 1 103 ? -11.260 -2.638 6.068 1.00 81.88 103 VAL A O 1
ATOM 762 N N . PRO A 1 104 ? -13.436 -2.854 6.561 1.00 88.50 104 PRO A N 1
ATOM 763 C CA . PRO A 1 104 ? -13.780 -3.369 5.235 1.00 88.50 104 PRO A CA 1
ATOM 764 C C . PRO A 1 104 ? -13.424 -2.413 4.089 1.00 88.50 104 PRO A C 1
ATOM 766 O O . PRO A 1 104 ? -12.920 -2.844 3.052 1.00 88.50 104 PRO A O 1
ATOM 769 N N . ARG A 1 105 ? -13.645 -1.102 4.269 1.00 89.50 105 ARG A N 1
ATOM 770 C CA . ARG A 1 105 ? -13.318 -0.086 3.249 1.00 89.50 105 ARG A CA 1
ATOM 771 C C . ARG A 1 105 ? -11.809 0.062 3.089 1.00 89.50 105 ARG A C 1
ATOM 773 O O . ARG A 1 105 ? -11.310 0.175 1.966 1.00 89.50 105 ARG A O 1
ATOM 780 N N . LEU A 1 106 ? -11.085 0.017 4.206 1.00 89.81 106 LEU A N 1
ATOM 781 C CA . LEU A 1 106 ? -9.630 0.078 4.221 1.00 89.81 106 LEU A CA 1
ATOM 782 C C . LEU A 1 106 ? -9.014 -1.154 3.546 1.00 89.81 106 LEU A C 1
ATOM 784 O O . LEU A 1 106 ? -8.187 -1.008 2.648 1.00 89.81 106 LEU A O 1
ATOM 788 N N . GLN A 1 107 ? -9.478 -2.356 3.896 1.00 91.94 107 GLN A N 1
ATOM 789 C CA . GLN A 1 107 ? -9.057 -3.606 3.261 1.00 91.94 107 GLN A CA 1
ATOM 790 C C . GLN A 1 107 ? -9.351 -3.613 1.762 1.00 91.94 107 GLN A C 1
ATOM 792 O O . GLN A 1 107 ? -8.484 -3.995 0.981 1.00 91.94 107 GLN A O 1
ATOM 797 N N . ALA A 1 108 ? -10.536 -3.156 1.345 1.00 92.50 108 ALA A N 1
ATOM 798 C CA . ALA A 1 108 ? -10.880 -3.055 -0.070 1.00 92.50 108 ALA A CA 1
ATOM 799 C C . ALA A 1 108 ? -9.929 -2.103 -0.811 1.00 92.50 108 ALA A C 1
ATOM 801 O O . ALA A 1 108 ? -9.399 -2.456 -1.861 1.00 92.50 108 ALA A O 1
ATOM 802 N N . THR A 1 109 ? -9.652 -0.929 -0.238 1.00 93.69 109 THR A N 1
ATOM 803 C CA . THR A 1 109 ? -8.742 0.063 -0.834 1.00 93.69 109 THR A CA 1
ATOM 804 C C . THR A 1 109 ? -7.329 -0.495 -0.986 1.00 93.69 109 THR A C 1
ATOM 806 O O . THR A 1 109 ? -6.756 -0.449 -2.075 1.00 93.69 109 THR A O 1
ATOM 809 N N . LEU A 1 110 ? -6.783 -1.077 0.083 1.00 94.12 110 LEU A N 1
ATOM 810 C CA . LEU A 1 110 ? -5.446 -1.674 0.091 1.00 94.12 110 LEU A CA 1
ATOM 811 C C . LEU A 1 110 ? -5.360 -2.901 -0.825 1.00 94.12 110 LEU A C 1
ATOM 813 O O . LEU A 1 110 ? -4.355 -3.098 -1.507 1.00 94.12 110 LEU A O 1
ATOM 817 N N . GLY A 1 111 ? -6.419 -3.709 -0.877 1.00 94.56 111 GLY A N 1
ATOM 818 C CA . GLY A 1 111 ? -6.508 -4.890 -1.728 1.00 94.56 111 GLY A CA 1
ATOM 819 C C . GLY A 1 111 ? -6.524 -4.528 -3.209 1.00 94.56 111 GLY A C 1
ATOM 820 O O . GLY A 1 111 ? -5.742 -5.082 -3.982 1.00 94.56 111 GLY A O 1
ATOM 821 N N . VAL A 1 112 ? -7.346 -3.551 -3.603 1.00 95.50 112 VAL A N 1
ATOM 822 C CA . VAL A 1 112 ? -7.373 -3.049 -4.985 1.00 95.50 112 VAL A CA 1
ATOM 823 C C . VAL A 1 112 ? -6.036 -2.404 -5.344 1.00 95.50 112 VAL A C 1
ATOM 825 O O . VAL A 1 112 ? -5.503 -2.700 -6.411 1.00 95.50 112 VAL A O 1
ATOM 828 N N . TRP A 1 113 ? -5.448 -1.594 -4.456 1.00 95.12 113 TRP A N 1
ATOM 829 C CA . TRP A 1 113 ? -4.122 -1.013 -4.685 1.00 95.12 113 TRP A CA 1
ATOM 830 C C . TRP A 1 113 ? -3.079 -2.107 -4.941 1.00 95.12 113 TRP A C 1
ATOM 832 O O . TRP A 1 113 ? -2.397 -2.095 -5.96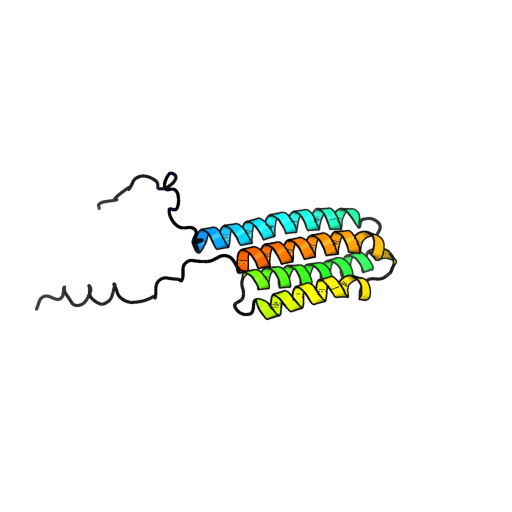7 1.00 95.12 113 TRP A O 1
ATOM 842 N N . THR A 1 114 ? -3.010 -3.103 -4.057 1.00 94.06 114 THR A N 1
ATOM 843 C CA . THR A 1 114 ? -2.085 -4.235 -4.185 1.00 94.06 114 THR A CA 1
ATOM 844 C C . THR A 1 114 ? -2.296 -4.976 -5.504 1.00 94.06 114 THR A C 1
ATOM 846 O O . THR A 1 114 ? -1.333 -5.231 -6.225 1.00 94.06 114 THR A O 1
ATOM 849 N N . ALA A 1 115 ? -3.546 -5.274 -5.870 1.00 93.94 115 ALA A N 1
ATOM 850 C CA . ALA A 1 115 ? -3.872 -5.958 -7.118 1.00 93.94 115 ALA A CA 1
ATOM 851 C C . ALA A 1 115 ? -3.432 -5.156 -8.353 1.00 93.94 115 ALA A C 1
ATOM 853 O O . ALA A 1 115 ? -2.832 -5.718 -9.268 1.00 93.94 115 ALA A O 1
ATOM 854 N N . VAL A 1 116 ? -3.669 -3.842 -8.366 1.00 93.00 116 VAL A N 1
ATOM 855 C CA . VAL A 1 116 ? -3.254 -2.957 -9.465 1.00 93.00 116 VAL A CA 1
ATOM 856 C C . VAL A 1 116 ? -1.730 -2.920 -9.593 1.00 93.00 116 VAL A C 1
ATOM 858 O O . VAL A 1 116 ? -1.213 -3.038 -10.704 1.00 93.00 116 VAL A O 1
ATOM 861 N N . VAL A 1 117 ? -1.000 -2.827 -8.476 1.00 90.81 117 VAL A N 1
ATOM 862 C CA . VAL A 1 117 ? 0.472 -2.890 -8.488 1.00 90.81 117 VAL A CA 1
ATOM 863 C C . VAL A 1 117 ? 0.943 -4.232 -9.044 1.00 90.81 117 VAL A C 1
ATOM 865 O O . VAL A 1 117 ? 1.794 -4.244 -9.927 1.00 90.81 117 VAL A O 1
ATOM 868 N N . ILE A 1 118 ? 0.354 -5.356 -8.618 1.00 89.94 118 ILE A N 1
ATOM 869 C CA . ILE A 1 118 ? 0.685 -6.689 -9.152 1.00 89.94 118 ILE A CA 1
ATOM 870 C C . ILE A 1 118 ? 0.458 -6.748 -10.664 1.00 89.94 118 ILE A C 1
ATOM 872 O O . ILE A 1 118 ? 1.324 -7.227 -11.392 1.00 89.94 118 ILE A O 1
ATOM 876 N N . VAL A 1 119 ? -0.672 -6.240 -11.159 1.00 89.81 119 VAL A N 1
ATOM 877 C CA . VAL A 1 119 ? -0.970 -6.224 -12.599 1.00 89.81 119 VAL A CA 1
ATOM 878 C C . VAL A 1 119 ? 0.092 -5.435 -13.368 1.00 89.81 119 VAL A C 1
ATOM 880 O O . VAL A 1 119 ? 0.616 -5.936 -14.362 1.00 89.81 119 VAL A O 1
ATOM 883 N N . VAL A 1 120 ? 0.473 -4.248 -12.889 1.00 87.50 120 VAL A N 1
ATOM 884 C CA . VAL A 1 120 ? 1.554 -3.444 -13.491 1.00 87.50 120 VAL A CA 1
ATOM 885 C C . VAL A 1 120 ? 2.918 -4.136 -13.378 1.00 87.50 120 VAL A C 1
ATOM 887 O O . VAL A 1 120 ? 3.771 -3.999 -14.263 1.00 87.50 120 VAL A O 1
ATOM 890 N N . GLU A 1 121 ? 3.138 -4.918 -12.322 1.00 86.00 121 GLU A N 1
ATOM 891 C CA . GLU A 1 121 ? 4.328 -5.755 -12.159 1.00 86.00 121 GLU A CA 1
ATOM 892 C C . GLU A 1 121 ? 4.433 -6.896 -13.167 1.00 86.00 121 GLU A C 1
ATOM 894 O O . GLU A 1 121 ? 5.544 -7.238 -13.581 1.00 86.00 121 GLU A O 1
ATOM 899 N N . LEU A 1 122 ? 3.299 -7.441 -13.600 1.00 85.75 122 LEU A N 1
ATOM 900 C CA . LEU A 1 122 ? 3.232 -8.538 -14.565 1.00 85.75 122 LEU A CA 1
ATOM 901 C C . LEU A 1 122 ? 3.289 -8.069 -16.027 1.00 85.75 122 LEU A C 1
ATOM 903 O O . LEU A 1 122 ? 3.489 -8.892 -16.922 1.00 85.75 122 LEU A O 1
ATOM 907 N N . MET A 1 123 ? 3.145 -6.767 -16.294 1.00 84.88 123 MET A N 1
ATOM 908 C CA . MET A 1 123 ? 3.211 -6.236 -17.656 1.00 84.88 123 MET A CA 1
ATOM 909 C C . MET A 1 123 ? 4.623 -6.370 -18.265 1.00 84.88 123 MET A C 1
ATOM 911 O O . MET A 1 123 ? 5.613 -6.053 -17.597 1.00 84.88 123 MET A O 1
ATOM 915 N N . PRO A 1 124 ? 4.752 -6.787 -19.544 1.00 76.38 124 PRO A N 1
ATOM 916 C CA . PRO A 1 124 ? 6.039 -6.884 -20.230 1.00 76.38 124 PRO A CA 1
ATOM 917 C C . PRO A 1 124 ? 6.766 -5.536 -20.309 1.00 76.38 124 PRO A C 1
ATOM 919 O O . PRO A 1 124 ? 6.220 -4.544 -20.794 1.00 76.38 124 PRO A O 1
ATOM 922 N N . ARG A 1 125 ? 8.035 -5.515 -19.888 1.00 77.62 125 ARG A N 1
ATOM 923 C CA . ARG A 1 125 ? 8.890 -4.318 -19.918 1.00 77.62 125 ARG A CA 1
ATOM 924 C C . ARG A 1 125 ? 10.069 -4.501 -20.849 1.00 77.62 125 ARG A C 1
ATOM 926 O O . ARG A 1 125 ? 10.563 -5.616 -21.041 1.00 77.62 125 ARG A O 1
ATOM 933 N N . GLU A 1 126 ? 10.560 -3.394 -21.384 1.00 72.75 126 GLU A N 1
ATOM 934 C CA . GLU A 1 126 ? 11.854 -3.386 -22.055 1.00 72.75 126 GLU A CA 1
ATOM 935 C C . GLU A 1 126 ? 12.963 -3.748 -21.057 1.00 72.75 126 GLU A C 1
ATOM 937 O O . GLU A 1 126 ? 13.095 -3.148 -19.982 1.00 72.75 126 GLU A O 1
ATOM 942 N N . LYS A 1 127 ? 13.756 -4.771 -21.408 1.00 59.47 127 LYS A N 1
ATOM 943 C CA . LYS A 1 127 ? 14.995 -5.079 -20.691 1.00 59.47 127 LYS A CA 1
ATOM 944 C C . LYS A 1 127 ? 15.935 -3.880 -20.860 1.00 59.47 127 LYS A C 1
ATOM 946 O O . LYS A 1 127 ? 16.076 -3.417 -21.992 1.00 59.47 127 LYS A O 1
ATOM 951 N N . PRO A 1 128 ? 16.582 -3.394 -19.785 1.00 57.06 128 PRO A N 1
ATOM 952 C CA . PRO A 1 128 ? 17.626 -2.385 -19.909 1.00 57.06 128 PRO A CA 1
ATOM 953 C C . PRO A 1 128 ? 18.639 -2.834 -20.965 1.00 57.06 128 PRO A C 1
ATOM 955 O O . PRO A 1 128 ? 19.045 -4.001 -20.957 1.00 57.06 128 PRO A O 1
ATOM 958 N N . ALA A 1 129 ? 19.016 -1.938 -21.880 1.00 54.69 129 ALA A N 1
ATOM 959 C CA . ALA A 1 129 ? 20.112 -2.209 -22.801 1.00 54.69 129 ALA A CA 1
ATOM 960 C C . ALA A 1 129 ? 21.349 -2.621 -21.976 1.00 54.69 129 ALA A C 1
ATOM 962 O O . ALA A 1 129 ? 21.602 -1.998 -20.938 1.00 54.69 129 ALA A O 1
ATOM 963 N N . PRO A 1 130 ? 22.093 -3.670 -22.371 1.00 50.00 130 PRO A N 1
ATOM 964 C CA . PRO A 1 130 ? 23.309 -4.053 -21.668 1.00 50.00 130 PRO A CA 1
ATOM 965 C C . PRO A 1 130 ? 24.245 -2.845 -21.602 1.00 50.00 130 PRO A C 1
ATOM 967 O O . PRO A 1 130 ? 24.577 -2.261 -22.632 1.00 50.00 130 PRO A O 1
ATOM 970 N N . TYR A 1 131 ? 24.642 -2.442 -20.396 1.00 58.03 131 TYR A N 1
ATOM 971 C CA . TYR A 1 131 ? 25.651 -1.405 -20.231 1.00 58.03 131 TYR A CA 1
ATOM 972 C C . TYR A 1 131 ? 26.991 -1.943 -20.744 1.00 58.03 131 TYR A C 1
ATOM 974 O O . TYR A 1 131 ? 27.496 -2.934 -20.219 1.00 58.03 131 TYR A O 1
ATOM 982 N N . GLY A 1 132 ? 27.547 -1.281 -21.760 1.00 60.62 132 GLY A N 1
ATOM 983 C CA . GLY A 1 132 ? 28.911 -1.503 -22.238 1.00 60.62 132 GLY A CA 1
ATOM 984 C C . GLY A 1 132 ? 29.002 -2.207 -23.590 1.00 60.62 132 GLY A C 1
ATOM 985 O O . GLY A 1 132 ? 29.088 -3.434 -23.644 1.00 60.62 132 GLY A O 1
ATOM 986 N N . ARG A 1 133 ? 29.067 -1.415 -24.672 1.00 55.31 133 ARG A N 1
ATOM 987 C CA . ARG A 1 133 ? 29.922 -1.755 -25.824 1.00 55.31 133 ARG A CA 1
ATOM 988 C C . ARG A 1 133 ? 30.294 -0.629 -26.804 1.00 55.31 133 ARG A C 1
ATOM 990 O O . ARG A 1 133 ? 31.111 -0.903 -27.662 1.00 55.31 133 ARG A O 1
ATOM 997 N N . ASP A 1 134 ? 29.820 0.613 -26.653 1.00 57.06 134 ASP A N 1
ATOM 998 C CA . ASP A 1 134 ? 30.021 1.620 -27.724 1.00 57.06 134 ASP A CA 1
ATOM 999 C C . ASP A 1 134 ? 30.993 2.776 -27.418 1.00 57.06 134 ASP A C 1
ATOM 1001 O O . ASP A 1 134 ? 31.263 3.590 -28.299 1.00 57.06 134 ASP A O 1
ATOM 1005 N N . THR A 1 135 ? 31.541 2.895 -26.205 1.00 54.88 135 THR A N 1
ATOM 1006 C CA . THR A 1 135 ? 32.421 4.035 -25.858 1.00 54.88 135 THR A CA 1
ATOM 1007 C C . THR A 1 135 ? 33.908 3.716 -25.797 1.00 54.88 135 THR A C 1
ATOM 1009 O O . THR A 1 135 ? 34.703 4.646 -25.866 1.00 54.88 135 THR A O 1
ATOM 1012 N N . THR A 1 136 ? 34.310 2.449 -25.710 1.00 55.53 136 THR A N 1
ATOM 1013 C CA . THR A 1 136 ? 35.740 2.094 -25.664 1.00 55.53 136 THR A CA 1
ATOM 1014 C C . THR A 1 136 ? 36.349 2.011 -27.067 1.00 55.53 136 THR A C 1
ATOM 1016 O O . THR A 1 136 ? 37.460 2.480 -27.272 1.00 55.53 136 THR A O 1
ATOM 1019 N N . GLU A 1 137 ? 35.591 1.544 -28.065 1.00 54.97 137 GLU A N 1
ATOM 1020 C CA . GLU A 1 137 ? 36.084 1.367 -29.444 1.00 54.97 137 GLU A CA 1
ATOM 1021 C C . GLU A 1 137 ? 36.336 2.687 -30.197 1.00 54.97 137 GLU A C 1
ATOM 1023 O O . GLU A 1 137 ? 37.099 2.720 -31.155 1.00 54.97 137 GLU A O 1
ATOM 1028 N N . ARG A 1 138 ? 35.725 3.802 -29.769 1.00 55.75 138 ARG A N 1
ATOM 1029 C CA . ARG A 1 138 ? 35.948 5.122 -30.390 1.00 55.75 138 ARG A CA 1
ATOM 1030 C C . ARG A 1 138 ? 37.150 5.881 -29.844 1.00 55.75 138 ARG A C 1
ATOM 1032 O O . ARG A 1 138 ? 37.561 6.841 -30.480 1.00 55.75 138 ARG A O 1
ATOM 1039 N N . ILE A 1 139 ? 37.664 5.501 -28.676 1.00 57.66 139 ILE A N 1
ATOM 1040 C CA . ILE A 1 139 ? 38.779 6.216 -28.038 1.00 57.66 139 ILE A CA 1
ATOM 1041 C C . ILE A 1 139 ? 40.123 5.680 -28.548 1.00 57.66 139 ILE A C 1
ATOM 1043 O O . ILE A 1 139 ? 41.080 6.435 -28.631 1.00 57.66 139 ILE A O 1
ATOM 1047 N N . GLU A 1 140 ? 40.183 4.416 -28.969 1.00 59.34 140 GLU A N 1
ATOM 1048 C CA . GLU A 1 140 ? 41.422 3.781 -29.444 1.00 59.34 140 GLU A CA 1
ATOM 1049 C C . GLU A 1 140 ? 41.715 4.037 -30.937 1.00 59.34 140 GLU A C 1
ATOM 1051 O O . GLU A 1 140 ? 42.829 3.825 -31.399 1.00 59.34 140 GLU A O 1
ATOM 1056 N N . ALA A 1 141 ? 40.739 4.529 -31.707 1.00 60.75 141 ALA A N 1
ATOM 1057 C CA . ALA A 1 141 ? 40.885 4.743 -33.151 1.00 60.75 141 ALA A CA 1
ATOM 1058 C C . ALA A 1 141 ? 41.439 6.129 -33.547 1.00 60.75 141 ALA A C 1
ATOM 1060 O O . ALA A 1 141 ? 41.553 6.400 -34.741 1.00 60.75 141 ALA A O 1
ATOM 1061 N N . ASP A 1 142 ? 41.739 7.001 -32.578 1.00 58.09 142 ASP A N 1
ATOM 1062 C CA . ASP A 1 142 ? 42.042 8.423 -32.821 1.00 58.09 142 ASP A CA 1
ATOM 1063 C C . ASP A 1 142 ? 43.356 8.894 -32.158 1.00 58.09 142 ASP A C 1
ATOM 1065 O O . ASP A 1 142 ? 43.552 10.094 -31.968 1.00 58.09 142 ASP A O 1
ATOM 1069 N N . GLU A 1 143 ? 44.273 7.977 -31.815 1.00 61.78 143 GLU A N 1
ATOM 1070 C CA . GLU A 1 143 ? 45.664 8.337 -31.488 1.00 61.78 143 GLU A CA 1
ATOM 1071 C C . GLU A 1 143 ? 46.535 8.306 -32.761 1.00 61.78 143 GLU A C 1
ATOM 1073 O O . GLU A 1 143 ? 46.868 7.225 -33.251 1.00 61.78 143 GLU A O 1
ATOM 1078 N N . PRO A 1 144 ? 46.903 9.466 -33.339 1.00 63.25 144 PRO A N 1
ATOM 1079 C CA . PRO A 1 144 ? 47.964 9.535 -34.337 1.00 63.25 144 PRO A CA 1
ATOM 1080 C C . PRO A 1 144 ? 49.345 9.435 -33.663 1.00 63.25 144 PRO A C 1
ATOM 1082 O O . PRO A 1 144 ? 49.636 10.210 -32.749 1.00 63.25 144 PRO A O 1
ATOM 1085 N N . GLU A 1 145 ? 50.183 8.502 -34.137 1.00 58.59 145 GLU A N 1
ATOM 1086 C CA . GLU A 1 145 ? 51.642 8.479 -33.898 1.00 58.59 145 GLU A CA 1
ATOM 1087 C C . GLU A 1 145 ? 52.354 9.708 -34.491 1.00 58.59 145 GLU A C 1
ATOM 1089 O O . GLU A 1 145 ? 51.971 10.154 -35.603 1.00 58.59 145 GLU A O 1
#

Radius of gyration: 22.99 Å; chains: 1; bounding box: 68×36×55 Å

Secondary structure (DSSP, 8-state):
-----PPPGGG---SSSPBPHHHHHHHHHHHHHHHHHHHHHHHHTTTTS-HHHHHHHHHHHHHHHHHHHHHTT-S-HHHHHHHHHHHHHHHHHHS-GGGTTTHHHHHHHHHHHHHHHHHHHHS-BPPPPPS-SSSSTTTTT----

Sequence (145 aa):
MSGAGGPPRWWQMPMTLRMTQGEYRANVTGINIVFGAVLGFVLADTAALSTTDFIVLLLLNAGIVVTILYLGSSPYRLCYGVTAVAMIALLPLVLDDAVAATVPRLQATLGVWTAVVIVVELMPREKPAPYGRDTTERIEADEPE

Organism: N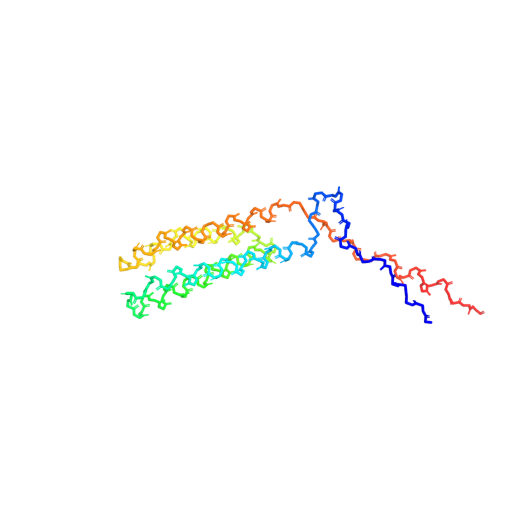CBI:txid2488860

Foldseek 3Di:
DDDPPDDDCPPDDPPDQADEPVNLVVQLVVLLVVLVVVVVVLLVVLVVDDPVLSVVVVVLLVVLSVLLNCLSPDPPNVVSLVVSLVSLVCVVVVHDPSCVVSSVVSSVSSVVSSVSSVVSVPRHHDDPDPPDDDPPVVVVVPDDD

pLDDT: mean 80.17, std 13.81, range [43.84, 95.5]